Protein AF-A0A9X2EIC7-F1 (afdb_monomer)

Nearest PDB structures (foldseek):
  3ja6-assembly1_I  TM=5.803E-01  e=5.081E+00  Escherichia coli
  2b5u-assembly2_C  TM=5.048E-01  e=3.649E+00  Escherichia coli
  1qu7-assembly1_B  TM=3.462E-01  e=1.882E+00  Escherichia coli
  7a0g-assembly1_FFF  TM=5.283E-01  e=7.476E+00  Serratia marcescens

Mean predicted aligned error: 10.07 Å

Organism: NCBI:txid2926617

Radius of gyration: 18.61 Å; Cα contacts (8 Å, |Δi|>4): 67; chains: 1; bounding box: 40×22×60 Å

pLDDT: mean 70.32, std 10.11, range [42.47, 83.62]

Solvent-accessible surface area (backbone atoms only — not comparable to full-atom values): 6394 Å² total; per-residue (Å²): 143,77,73,68,77,72,64,52,57,65,55,56,49,49,52,48,52,53,44,51,52,53,46,53,53,22,51,49,38,37,51,51,19,53,51,43,66,74,41,44,86,79,74,43,101,47,71,71,58,46,53,50,50,26,50,48,33,37,50,49,20,52,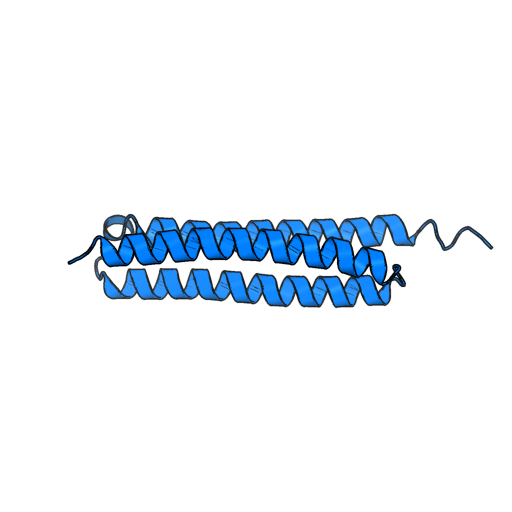51,49,48,53,53,41,51,53,51,44,52,54,55,44,61,72,68,69,58,58,67,66,58,55,47,52,55,50,48,53,50,52,51,56,47,51,53,53,49,51,56,47,52,52,52,51,53,50,52,56,70,73,53,132

Sequence (116 aa):
MDLVMMNDYPRALEITFDAVRNVGLAAALLGAAVIIIKAPTLAFNLTWLVYAEALLLAGLSVLLQLLNLVAWLWAMSRQGMGKLCLLLVGSLFVILLMHFYVAVVSNVIQGVSLFP

Secondary structure (DSSP, 8-state):
--SSTTTHHHHHHHHHHHHHHHHHHHHHHHHHHHHHHH-HHHH-S-HHHHHHHHHHHHHHHHHHHHHHHHHHHHHHHHTT--HHHHHHHHHHHHHHHHHHHHHHHHHHHHHHHT--

Foldseek 3Di:
DPPVVVPLVVVLVVLVVVLVVLLVVLLVLLVVLLVLLQCVVVPDPDSVVSNVSSVVSNVVSVVSNVVSLVSSLVSCVVSPPDPVVNCVVSVVSVVVVVVSVVVSVVSNVVSVVVPD

Structure (mmCIF, N/CA/C/O backbone):
data_AF-A0A9X2EIC7-F1
#
_entry.id   AF-A0A9X2EIC7-F1
#
loop_
_atom_site.group_PDB
_atom_site.id
_atom_site.type_symbol
_atom_site.label_atom_id
_atom_site.label_alt_id
_atom_site.label_comp_id
_atom_site.label_asym_id
_atom_site.label_entity_id
_atom_site.label_seq_id
_atom_site.pdbx_PDB_ins_code
_atom_site.Cartn_x
_atom_site.Cartn_y
_atom_site.Cartn_z
_atom_site.occupancy
_atom_site.B_iso_or_equiv
_atom_site.auth_seq_id
_atom_site.auth_comp_id
_atom_site.auth_asym_id
_atom_site.auth_atom_id
_atom_site.pdbx_PDB_model_num
ATOM 1 N N . MET A 1 1 ? 19.897 -3.414 -34.005 1.00 43.00 1 MET A N 1
ATOM 2 C CA . MET A 1 1 ? 20.312 -3.125 -32.616 1.00 43.00 1 MET A CA 1
ATOM 3 C C . MET A 1 1 ? 19.049 -3.189 -31.760 1.00 43.00 1 MET A C 1
ATOM 5 O O . MET A 1 1 ? 18.719 -2.230 -31.087 1.00 43.00 1 MET A O 1
ATOM 9 N N . ASP A 1 2 ? 18.326 -4.321 -31.830 1.00 42.47 2 ASP A N 1
ATOM 10 C CA . ASP A 1 2 ? 16.872 -4.387 -31.550 1.00 42.47 2 ASP A CA 1
ATOM 11 C C . ASP A 1 2 ? 16.448 -5.687 -30.839 1.00 42.47 2 ASP A C 1
ATOM 13 O O . ASP A 1 2 ? 15.293 -6.089 -30.876 1.00 42.47 2 ASP A O 1
ATOM 17 N N . LEU A 1 3 ? 17.393 -6.369 -30.189 1.00 45.19 3 LEU A N 1
ATOM 18 C CA . LEU A 1 3 ? 17.135 -7.582 -29.395 1.00 45.19 3 LEU A CA 1
ATOM 19 C C . LEU A 1 3 ? 17.227 -7.339 -27.881 1.00 45.19 3 LEU A C 1
ATOM 21 O O . LEU A 1 3 ? 16.865 -8.205 -27.095 1.00 45.19 3 LEU A O 1
ATOM 25 N N . VAL A 1 4 ? 17.681 -6.153 -27.465 1.00 48.59 4 VAL A N 1
ATOM 26 C CA . VAL A 1 4 ? 17.798 -5.783 -26.044 1.00 48.59 4 VAL A CA 1
ATOM 27 C C . VAL A 1 4 ? 16.462 -5.262 -25.500 1.00 48.59 4 VAL A C 1
ATOM 29 O O . VAL A 1 4 ? 16.096 -5.581 -24.378 1.00 48.59 4 VAL A O 1
ATOM 32 N N . MET A 1 5 ? 15.664 -4.569 -26.321 1.00 48.78 5 MET A N 1
ATOM 33 C CA . MET A 1 5 ? 14.398 -3.960 -25.882 1.00 48.78 5 MET A CA 1
ATOM 34 C C . MET A 1 5 ? 13.272 -4.979 -25.603 1.00 48.78 5 MET A C 1
ATOM 36 O O . MET A 1 5 ? 12.298 -4.656 -24.929 1.00 48.78 5 MET A O 1
ATOM 40 N N . MET A 1 6 ? 13.400 -6.218 -26.094 1.00 48.41 6 MET A N 1
ATOM 41 C CA . MET A 1 6 ? 12.378 -7.267 -25.960 1.00 48.41 6 MET A CA 1
ATOM 42 C C . MET A 1 6 ? 12.538 -8.110 -24.679 1.00 48.41 6 MET A C 1
ATOM 44 O O . MET A 1 6 ? 11.635 -8.866 -24.331 1.00 48.41 6 MET A O 1
ATOM 48 N N . ASN A 1 7 ? 13.660 -7.961 -23.962 1.00 54.62 7 ASN A N 1
ATOM 49 C CA . ASN A 1 7 ? 13.999 -8.776 -22.788 1.00 54.62 7 ASN A CA 1
ATOM 50 C C . ASN A 1 7 ? 13.663 -8.098 -21.442 1.00 54.62 7 ASN A C 1
ATOM 52 O O . ASN A 1 7 ? 13.538 -8.775 -20.425 1.00 54.62 7 ASN A O 1
ATOM 56 N N . ASP A 1 8 ? 13.462 -6.776 -21.430 1.00 58.16 8 ASP A N 1
ATOM 57 C CA . ASP A 1 8 ? 13.154 -6.024 -20.202 1.00 58.16 8 ASP A CA 1
ATOM 58 C C . ASP A 1 8 ? 11.648 -5.978 -19.889 1.00 58.16 8 ASP A C 1
ATOM 60 O O . ASP A 1 8 ? 11.244 -5.906 -18.729 1.00 58.16 8 ASP A O 1
ATOM 64 N N . TYR A 1 9 ? 10.796 -6.109 -20.911 1.00 62.25 9 TYR A N 1
ATOM 65 C CA . TYR A 1 9 ? 9.338 -6.121 -20.758 1.00 62.25 9 TYR A CA 1
ATOM 66 C C . TYR A 1 9 ? 8.800 -7.221 -19.818 1.00 62.25 9 TYR A C 1
ATOM 68 O O . TYR A 1 9 ? 8.034 -6.885 -18.910 1.00 62.25 9 TYR A O 1
ATOM 76 N N . PRO A 1 10 ? 9.187 -8.511 -19.949 1.00 72.00 10 PRO A N 1
ATOM 77 C CA . PRO A 1 10 ? 8.719 -9.548 -19.023 1.00 72.00 10 PRO A CA 1
ATOM 78 C C . PRO A 1 10 ? 9.162 -9.286 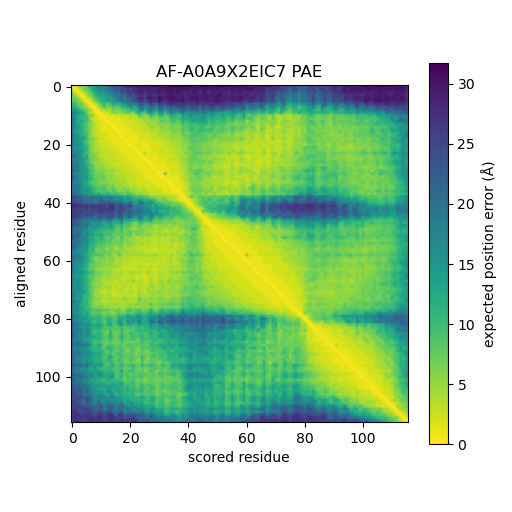-17.578 1.00 72.00 10 PRO A C 1
ATOM 80 O O . PRO A 1 10 ? 8.410 -9.553 -16.643 1.00 72.00 10 PRO A O 1
ATOM 83 N N . ARG A 1 11 ? 10.339 -8.683 -17.388 1.00 72.19 11 ARG A N 1
ATOM 84 C CA . ARG A 1 11 ? 10.898 -8.396 -16.066 1.00 72.19 11 ARG A CA 1
ATOM 85 C C . ARG A 1 11 ? 10.204 -7.216 -15.382 1.00 72.19 11 ARG A C 1
ATOM 87 O O . ARG A 1 11 ? 9.998 -7.249 -14.172 1.00 72.19 11 ARG A O 1
ATOM 94 N N . ALA A 1 12 ? 9.825 -6.179 -16.130 1.00 68.38 12 ALA A N 1
ATOM 95 C CA . ALA A 1 12 ? 9.000 -5.080 -15.622 1.00 68.38 12 ALA A CA 1
ATOM 96 C C . ALA A 1 12 ? 7.603 -5.573 -15.205 1.00 68.38 12 ALA A C 1
ATOM 98 O O . ALA A 1 12 ? 7.053 -5.141 -14.186 1.00 68.38 12 ALA A O 1
ATOM 99 N N . LEU A 1 13 ? 7.039 -6.507 -15.978 1.00 72.88 13 LEU A N 1
ATOM 100 C CA . LEU A 1 13 ? 5.753 -7.127 -15.678 1.00 72.88 13 LEU A CA 1
ATOM 101 C C . LEU A 1 13 ? 5.813 -7.912 -14.361 1.00 72.88 13 LEU A C 1
ATOM 103 O O . LEU A 1 13 ? 4.967 -7.707 -13.496 1.00 72.88 13 LEU A O 1
ATOM 107 N N . GLU A 1 14 ? 6.838 -8.747 -14.187 1.00 78.81 14 GLU A N 1
ATOM 108 C CA . GLU A 1 14 ? 7.068 -9.554 -12.981 1.00 78.81 14 GLU A CA 1
ATOM 109 C C . GLU A 1 14 ? 7.182 -8.679 -11.723 1.00 78.81 14 GLU A C 1
ATOM 111 O O . GLU A 1 14 ? 6.433 -8.869 -10.767 1.00 78.81 14 GLU A O 1
ATOM 116 N N . ILE A 1 15 ? 8.003 -7.624 -11.775 1.00 77.44 15 ILE A N 1
ATOM 117 C CA . ILE A 1 15 ? 8.152 -6.650 -10.677 1.00 77.44 15 ILE A CA 1
ATOM 118 C C . ILE A 1 15 ? 6.815 -5.984 -10.328 1.00 77.44 15 ILE A C 1
ATOM 120 O O . ILE A 1 15 ? 6.529 -5.710 -9.162 1.00 77.44 15 ILE A O 1
ATOM 124 N N . THR A 1 16 ? 5.987 -5.700 -11.334 1.00 76.12 16 THR A N 1
ATOM 125 C CA . THR A 1 16 ? 4.671 -5.089 -11.115 1.00 76.12 16 THR A CA 1
ATOM 126 C C . THR A 1 16 ? 3.692 -6.083 -10.500 1.00 76.12 16 THR A C 1
ATOM 128 O O . THR A 1 16 ? 2.966 -5.720 -9.577 1.00 76.12 16 THR A O 1
ATOM 131 N N . PHE A 1 17 ? 3.683 -7.337 -10.954 1.00 78.62 17 PHE A N 1
ATOM 132 C CA . PHE A 1 17 ? 2.850 -8.390 -10.374 1.00 78.62 17 PHE A CA 1
ATOM 133 C C . PHE A 1 17 ? 3.225 -8.686 -8.920 1.00 78.62 17 PHE A C 1
ATOM 135 O O . PHE A 1 17 ? 2.334 -8.790 -8.074 1.00 78.62 17 PHE A O 1
ATOM 142 N N . ASP A 1 18 ? 4.517 -8.733 -8.604 1.00 80.38 18 ASP A N 1
ATOM 143 C CA . ASP A 1 18 ? 4.997 -8.878 -7.229 1.00 80.38 18 ASP A CA 1
ATOM 144 C C . ASP A 1 18 ? 4.570 -7.693 -6.358 1.00 80.38 18 ASP A C 1
ATOM 146 O O . ASP A 1 18 ? 4.075 -7.878 -5.242 1.00 80.38 18 ASP A O 1
ATOM 150 N N . ALA A 1 19 ? 4.663 -6.471 -6.890 1.00 77.38 19 ALA A N 1
ATOM 151 C CA . ALA A 1 19 ? 4.187 -5.286 -6.189 1.00 77.38 19 ALA A CA 1
ATOM 152 C C . ALA A 1 19 ? 2.671 -5.340 -5.929 1.00 77.38 19 ALA A C 1
ATOM 154 O O . ALA A 1 19 ? 2.232 -5.019 -4.823 1.00 77.38 19 ALA A O 1
ATOM 155 N N . VAL A 1 20 ? 1.863 -5.792 -6.894 1.00 79.06 20 VAL A N 1
ATOM 156 C CA . VAL A 1 20 ? 0.409 -5.977 -6.725 1.00 79.06 20 VAL A CA 1
ATOM 157 C C . VAL A 1 20 ? 0.103 -7.058 -5.686 1.00 79.06 20 VAL A C 1
ATOM 159 O O . VAL A 1 20 ? -0.774 -6.869 -4.841 1.00 79.06 20 VAL A O 1
ATOM 162 N N . ARG A 1 21 ? 0.847 -8.167 -5.677 1.00 80.00 21 ARG A N 1
ATOM 163 C CA . ARG A 1 21 ? 0.690 -9.230 -4.675 1.00 80.00 21 ARG A CA 1
ATOM 164 C C . ARG A 1 21 ? 0.961 -8.716 -3.260 1.00 80.00 21 ARG A C 1
ATOM 166 O O . ARG A 1 21 ? 0.184 -9.000 -2.348 1.00 80.00 21 ARG A O 1
ATOM 173 N N . ASN A 1 22 ? 2.014 -7.923 -3.086 1.00 80.25 22 ASN A N 1
ATOM 174 C CA . ASN A 1 22 ? 2.348 -7.308 -1.802 1.00 80.25 22 ASN A CA 1
ATOM 175 C C . ASN A 1 22 ? 1.285 -6.296 -1.345 1.00 80.25 22 ASN A C 1
ATOM 177 O O . ASN A 1 22 ? 1.028 -6.181 -0.147 1.00 80.25 22 ASN A O 1
ATOM 181 N N . VAL A 1 23 ? 0.607 -5.612 -2.276 1.00 77.31 23 VAL A N 1
ATOM 182 C CA . VAL A 1 23 ? -0.566 -4.778 -1.946 1.00 77.31 23 VAL A CA 1
ATOM 183 C C . VAL A 1 23 ? -1.724 -5.623 -1.465 1.00 77.31 23 VAL A C 1
ATOM 185 O O . VAL A 1 23 ? -2.345 -5.263 -0.472 1.00 77.31 23 VAL A O 1
ATOM 188 N N . GLY A 1 24 ? -2.000 -6.746 -2.130 1.00 76.06 24 GLY A N 1
ATOM 189 C CA . GLY A 1 24 ? -3.026 -7.688 -1.690 1.00 76.06 24 GLY A CA 1
ATOM 190 C C . GLY A 1 24 ? -2.765 -8.194 -0.270 1.00 76.06 24 GLY A C 1
ATOM 191 O O . GLY A 1 24 ? -3.681 -8.228 0.548 1.00 76.06 24 GLY A O 1
ATOM 192 N N . LEU A 1 25 ? -1.506 -8.506 0.056 1.00 82.06 25 LEU A N 1
ATOM 193 C CA . LEU A 1 25 ? -1.104 -8.919 1.402 1.00 82.06 25 LEU A CA 1
ATOM 194 C C . LEU A 1 25 ? -1.287 -7.796 2.433 1.00 82.06 25 LEU A C 1
ATOM 196 O O . LEU A 1 25 ? -1.855 -8.028 3.499 1.00 82.06 25 LEU A O 1
ATOM 200 N N . ALA A 1 26 ? -0.869 -6.572 2.108 1.00 76.88 26 ALA A N 1
ATOM 201 C CA . ALA A 1 26 ? -1.097 -5.416 2.971 1.00 76.88 26 ALA A CA 1
ATOM 202 C C . ALA A 1 26 ? -2.601 -5.158 3.183 1.00 76.88 26 ALA A C 1
ATOM 204 O O . ALA A 1 26 ? -3.054 -5.012 4.313 1.00 76.88 26 ALA A O 1
ATOM 205 N N . ALA A 1 27 ? -3.406 -5.206 2.119 1.00 73.81 27 ALA A N 1
ATOM 206 C CA . ALA A 1 27 ? -4.856 -5.057 2.198 1.00 73.81 27 ALA A CA 1
ATOM 207 C C . ALA A 1 27 ? -5.515 -6.143 3.066 1.00 73.81 27 ALA A C 1
ATOM 209 O O . ALA A 1 27 ? -6.441 -5.839 3.816 1.00 73.81 27 ALA A O 1
ATOM 210 N N . ALA A 1 28 ? -5.022 -7.385 3.018 1.00 80.00 28 ALA A N 1
ATOM 211 C CA . ALA A 1 28 ? -5.499 -8.470 3.872 1.00 80.00 28 ALA A CA 1
ATOM 212 C C . ALA A 1 28 ? -5.190 -8.221 5.359 1.00 80.00 28 ALA A C 1
ATOM 214 O O . ALA A 1 28 ? -6.075 -8.395 6.197 1.00 80.00 28 ALA A O 1
ATOM 215 N N . LEU A 1 29 ? -3.978 -7.754 5.689 1.00 79.94 29 LEU A N 1
ATOM 216 C CA . LEU A 1 29 ? -3.611 -7.352 7.057 1.00 79.94 29 LEU A CA 1
ATOM 217 C C . LEU A 1 29 ? -4.499 -6.209 7.563 1.00 79.94 29 LEU A C 1
ATOM 219 O O . LEU A 1 29 ? -4.982 -6.238 8.695 1.00 79.94 29 LEU A O 1
ATOM 223 N N . LEU A 1 30 ? -4.763 -5.230 6.697 1.00 74.44 30 LEU A N 1
ATOM 224 C CA . LEU A 1 30 ? -5.633 -4.099 6.997 1.00 74.44 30 LEU A CA 1
ATOM 225 C C . LEU A 1 30 ? -7.093 -4.547 7.222 1.00 74.44 30 LEU A C 1
ATOM 227 O O . LEU A 1 30 ? -7.747 -4.095 8.158 1.00 74.44 30 LEU A O 1
ATOM 231 N N . GLY A 1 31 ? -7.600 -5.471 6.401 1.00 74.44 31 GLY A N 1
ATOM 232 C CA . GLY A 1 31 ? -8.929 -6.067 6.562 1.00 74.44 31 GLY A CA 1
ATOM 233 C C . GLY A 1 31 ? -9.064 -6.883 7.850 1.00 74.44 31 GLY A C 1
ATOM 234 O O . GLY A 1 31 ? -10.076 -6.769 8.542 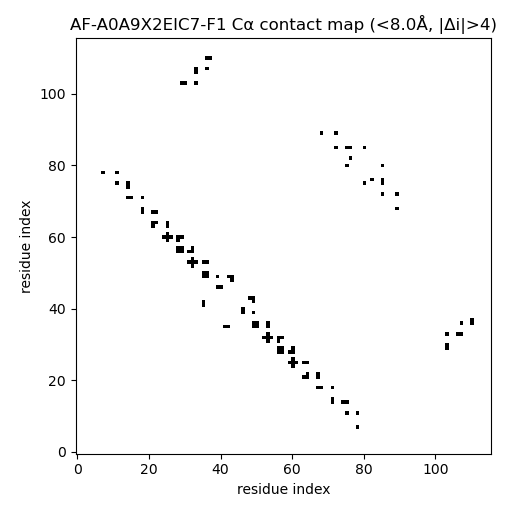1.00 74.44 31 GLY A O 1
ATOM 235 N N . ALA A 1 32 ? -8.029 -7.644 8.217 1.00 77.19 32 ALA A N 1
ATOM 236 C CA . ALA A 1 32 ? -7.982 -8.373 9.482 1.00 77.19 32 ALA A CA 1
ATOM 237 C C . ALA A 1 32 ? -8.075 -7.420 10.685 1.00 77.19 32 ALA A C 1
ATOM 239 O O . ALA A 1 32 ? -8.892 -7.647 11.576 1.00 77.19 32 ALA A O 1
ATOM 240 N N . ALA A 1 33 ? -7.335 -6.306 10.668 1.00 74.50 33 ALA A N 1
ATOM 241 C CA . ALA A 1 33 ? -7.409 -5.282 11.713 1.00 74.50 33 ALA A CA 1
ATOM 242 C C . ALA A 1 33 ? -8.833 -4.721 11.896 1.00 74.50 33 ALA A C 1
ATOM 244 O O . ALA A 1 33 ? -9.299 -4.551 13.022 1.00 74.50 33 ALA A O 1
ATOM 245 N N . VAL A 1 34 ? -9.562 -4.481 10.800 1.00 74.81 34 VAL A N 1
ATOM 246 C CA . VAL A 1 34 ? -10.952 -3.990 10.855 1.00 74.81 34 VAL A CA 1
ATOM 247 C C . VAL A 1 34 ? -11.898 -5.020 11.473 1.00 74.81 34 VAL A C 1
ATOM 249 O O . VAL A 1 34 ? -12.758 -4.652 12.274 1.00 74.81 34 VAL A O 1
ATOM 252 N N . ILE A 1 35 ? -11.759 -6.301 11.119 1.00 75.25 35 ILE A N 1
ATOM 253 C CA . ILE A 1 35 ? -12.587 -7.379 11.683 1.00 75.25 35 ILE A CA 1
ATOM 254 C C . ILE A 1 35 ? -12.351 -7.496 13.193 1.00 75.25 35 ILE A C 1
ATOM 256 O O . ILE A 1 35 ? -13.316 -7.577 13.951 1.00 75.25 35 ILE A O 1
ATOM 260 N N . ILE A 1 36 ? -11.089 -7.425 13.625 1.00 73.94 36 ILE A N 1
ATOM 261 C CA . ILE A 1 36 ? -10.690 -7.462 15.038 1.00 73.94 36 ILE A CA 1
ATOM 262 C C . ILE A 1 36 ? -11.351 -6.317 15.827 1.00 73.94 36 ILE A C 1
ATOM 264 O O . ILE A 1 36 ? -11.900 -6.549 16.902 1.00 73.94 36 ILE A O 1
ATOM 268 N N . ILE A 1 37 ? -11.386 -5.103 15.265 1.00 71.00 37 ILE A N 1
ATOM 269 C CA . ILE A 1 37 ? -12.042 -3.937 15.888 1.00 71.00 37 ILE A CA 1
ATOM 270 C C . ILE A 1 37 ? -13.563 -4.109 15.970 1.00 71.00 37 ILE A C 1
ATOM 272 O O . ILE A 1 37 ? -14.171 -3.717 16.964 1.00 71.00 37 ILE A O 1
ATOM 276 N N . LYS A 1 38 ? -14.198 -4.685 14.942 1.00 70.00 38 LYS A N 1
ATOM 277 C CA . LYS A 1 38 ? -15.659 -4.873 14.911 1.00 70.00 38 LYS A CA 1
ATOM 278 C C . LYS A 1 38 ? -16.147 -6.039 15.774 1.00 70.00 38 LYS A C 1
ATOM 280 O O . LYS A 1 38 ? -17.318 -6.050 16.144 1.00 70.00 38 LYS A O 1
ATOM 285 N N . ALA A 1 39 ? -15.288 -7.004 16.096 1.00 68.69 39 ALA A N 1
ATOM 286 C CA . ALA A 1 39 ? -15.641 -8.175 16.896 1.00 68.69 39 ALA A CA 1
ATOM 287 C C . ALA A 1 39 ? -14.619 -8.446 18.022 1.00 68.69 39 ALA A C 1
ATOM 289 O O . ALA A 1 39 ? -13.984 -9.504 18.046 1.00 68.69 39 ALA A O 1
ATOM 290 N N . PRO A 1 40 ? -14.472 -7.522 18.992 1.00 59.72 40 PRO A N 1
ATOM 291 C CA . PRO A 1 40 ? -13.433 -7.612 20.018 1.00 59.72 40 PRO A CA 1
ATOM 292 C C . PRO A 1 40 ? -13.609 -8.820 20.951 1.00 59.72 40 PRO A C 1
ATOM 294 O O . PRO A 1 40 ? -12.630 -9.350 21.470 1.00 59.72 40 PRO A O 1
ATOM 297 N N . THR A 1 41 ? -14.847 -9.298 21.118 1.00 61.47 41 THR A N 1
ATOM 298 C CA . THR A 1 41 ? -15.203 -10.449 21.963 1.00 61.47 41 THR A CA 1
ATOM 299 C C . THR A 1 41 ? -14.680 -11.791 21.445 1.00 61.47 41 THR A C 1
ATOM 301 O O . THR A 1 41 ? -14.598 -12.737 22.224 1.00 61.47 41 THR A O 1
ATOM 304 N N . LEU A 1 42 ? -14.320 -11.891 20.159 1.00 56.62 42 LEU A N 1
ATOM 305 C CA . LEU A 1 42 ? -13.750 -13.104 19.559 1.00 56.62 42 LEU A CA 1
ATOM 306 C C . LEU A 1 42 ? -12.223 -13.181 19.691 1.00 56.62 42 LEU A C 1
ATOM 308 O O . LEU A 1 42 ? -11.668 -14.270 19.575 1.00 56.62 42 LEU A O 1
ATOM 312 N N . ALA A 1 43 ? -11.551 -12.045 19.900 1.00 55.06 43 ALA A N 1
ATOM 313 C CA . ALA A 1 43 ? -10.098 -11.963 19.817 1.00 55.06 43 ALA A CA 1
ATOM 314 C C . ALA A 1 43 ? -9.422 -12.166 21.183 1.00 55.06 43 ALA A C 1
ATOM 316 O O . ALA A 1 43 ? -8.580 -13.049 21.311 1.00 55.06 43 ALA A O 1
ATOM 317 N N . PHE A 1 44 ? -9.792 -11.400 22.220 1.00 57.28 44 PHE A N 1
ATOM 318 C CA . PHE A 1 44 ? -9.131 -11.480 23.531 1.00 57.28 44 PHE A CA 1
ATOM 319 C C . PHE A 1 44 ? -10.044 -11.086 24.698 1.00 57.28 44 PHE A C 1
ATOM 321 O O . PHE A 1 44 ? -10.971 -10.297 24.560 1.00 57.28 44 PHE A O 1
ATOM 328 N N . ASN A 1 45 ? -9.704 -11.583 25.893 1.00 62.06 45 ASN A N 1
ATOM 329 C CA . ASN A 1 45 ? -10.384 -11.273 27.159 1.00 62.06 45 ASN A CA 1
ATOM 330 C C . ASN A 1 45 ? -10.131 -9.825 27.659 1.00 62.06 45 ASN A C 1
ATOM 332 O O . ASN A 1 45 ? -10.741 -9.381 28.625 1.00 62.06 45 ASN A O 1
ATOM 336 N N . LEU A 1 46 ? -9.211 -9.082 27.025 1.00 64.38 46 LEU A N 1
ATOM 337 C CA . LEU A 1 46 ? -8.836 -7.708 27.381 1.00 64.38 46 LEU A CA 1
ATOM 338 C C . LEU A 1 46 ? -8.979 -6.784 26.168 1.00 64.38 46 LEU A C 1
ATOM 340 O O . LEU A 1 46 ? -8.185 -6.840 25.231 1.00 64.38 46 LEU A O 1
ATOM 344 N N . THR A 1 47 ? -9.960 -5.886 26.220 1.00 68.19 47 THR A N 1
ATOM 345 C CA . THR A 1 47 ? -10.359 -5.003 25.113 1.00 68.19 47 THR A CA 1
ATOM 346 C C . THR A 1 47 ? -9.233 -4.089 24.625 1.00 68.19 47 THR A C 1
ATOM 348 O O . THR A 1 47 ? -9.110 -3.858 23.430 1.00 68.19 47 THR A O 1
ATOM 351 N N . TRP A 1 48 ? -8.368 -3.596 25.518 1.00 69.56 48 TRP A N 1
ATOM 352 C CA . TRP A 1 48 ? -7.257 -2.708 25.145 1.00 69.56 48 TRP A CA 1
ATOM 353 C C . TRP A 1 48 ? -6.172 -3.414 24.313 1.00 69.56 48 TRP A C 1
ATOM 355 O O . TRP A 1 48 ? -5.549 -2.783 23.459 1.00 69.56 48 TRP A O 1
ATOM 365 N N . LEU A 1 49 ? -5.973 -4.721 24.523 1.00 74.19 49 LEU A N 1
ATOM 366 C CA . LEU A 1 49 ? -4.985 -5.520 23.795 1.00 74.19 49 LEU A CA 1
ATOM 367 C C . LEU A 1 49 ? -5.417 -5.735 22.336 1.00 74.19 49 LEU A C 1
ATOM 369 O O . LEU A 1 49 ? -4.601 -5.617 21.427 1.00 74.19 49 LEU A O 1
ATOM 373 N N . VAL A 1 50 ? -6.719 -5.952 22.120 1.00 71.75 50 VAL A N 1
ATOM 374 C CA . VAL A 1 50 ? -7.350 -6.085 20.795 1.00 71.75 50 VAL A CA 1
ATOM 375 C C . VAL A 1 50 ? -7.106 -4.839 19.939 1.00 71.75 50 VAL A C 1
ATOM 377 O O . VAL A 1 50 ? -6.718 -4.934 18.775 1.00 71.75 50 VAL A O 1
ATOM 380 N N . TYR A 1 51 ? -7.286 -3.651 20.523 1.00 71.12 51 TYR A N 1
ATOM 381 C CA . TYR A 1 51 ? -7.039 -2.392 19.821 1.00 71.12 51 TYR A CA 1
ATOM 382 C C . TYR A 1 51 ? -5.557 -2.177 19.509 1.00 71.12 51 TYR A C 1
ATOM 384 O O . TYR A 1 51 ? -5.233 -1.689 18.427 1.00 71.12 51 TYR A O 1
ATOM 392 N N . ALA A 1 52 ? -4.658 -2.564 20.418 1.00 76.12 52 ALA A N 1
ATOM 393 C CA . ALA A 1 52 ? -3.220 -2.488 20.178 1.00 76.12 52 ALA A CA 1
ATOM 394 C C . ALA A 1 52 ? -2.788 -3.404 19.020 1.00 76.12 52 ALA A C 1
ATOM 396 O O . ALA A 1 52 ? -2.023 -2.977 18.157 1.00 76.12 52 ALA A O 1
ATOM 397 N N . GLU A 1 53 ? -3.312 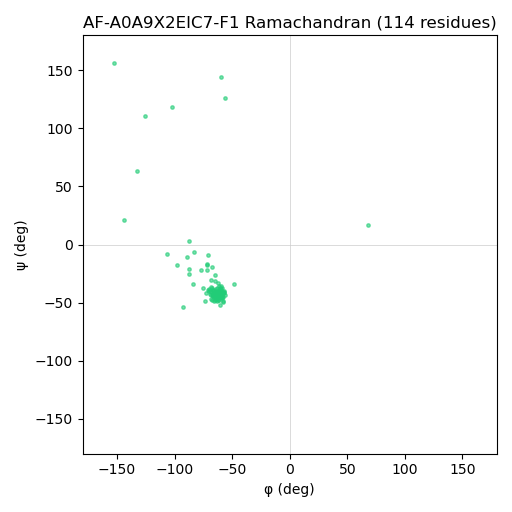-4.628 18.948 1.00 76.75 53 GLU A N 1
ATOM 398 C CA . GLU A 1 53 ? -3.023 -5.559 17.853 1.00 76.75 53 GLU A CA 1
ATOM 399 C C . GLU A 1 53 ? -3.582 -5.068 16.514 1.00 76.75 53 GLU A C 1
ATOM 401 O O . GLU A 1 53 ? -2.866 -5.060 15.511 1.00 76.75 53 GLU A O 1
ATOM 406 N N . ALA A 1 54 ? -4.824 -4.580 16.491 1.00 75.12 54 ALA A N 1
ATOM 407 C CA . ALA A 1 54 ? -5.404 -4.006 15.282 1.00 75.12 54 ALA A CA 1
ATOM 408 C C . ALA A 1 54 ? -4.608 -2.783 14.792 1.00 75.12 54 ALA A C 1
ATOM 410 O O . ALA A 1 54 ? -4.367 -2.642 13.591 1.00 75.12 54 ALA A O 1
ATOM 411 N N . LEU A 1 55 ? -4.140 -1.931 15.710 1.00 76.25 55 LEU A N 1
ATOM 412 C CA . LEU A 1 55 ? -3.277 -0.796 15.386 1.00 76.25 55 LEU A CA 1
ATOM 413 C C . LEU A 1 55 ? -1.922 -1.257 14.823 1.00 76.25 55 LEU A C 1
ATOM 415 O O . LEU A 1 55 ? -1.442 -0.683 13.846 1.00 76.25 55 LEU A O 1
ATOM 419 N N . LEU A 1 56 ? -1.322 -2.304 15.399 1.00 82.50 56 LEU A N 1
ATOM 420 C CA . LEU A 1 56 ? -0.066 -2.888 14.921 1.00 82.50 56 LEU A CA 1
ATOM 421 C C . LEU A 1 56 ? -0.216 -3.497 13.523 1.00 82.50 56 LEU A C 1
ATOM 423 O O . LEU A 1 56 ? 0.631 -3.249 12.667 1.00 82.50 56 LEU A O 1
ATOM 427 N N . LEU A 1 57 ? -1.295 -4.237 13.259 1.00 81.69 57 LEU A N 1
ATOM 428 C CA . LEU A 1 57 ? -1.590 -4.810 11.942 1.00 81.69 57 LEU A CA 1
ATOM 429 C C . LEU A 1 57 ? -1.843 -3.721 10.894 1.00 81.69 57 LEU A C 1
ATOM 431 O O . LEU A 1 57 ? -1.331 -3.805 9.774 1.00 81.69 57 LEU A O 1
ATOM 435 N N . ALA A 1 58 ? -2.572 -2.668 11.269 1.00 73.94 58 ALA A N 1
ATOM 436 C CA . ALA A 1 58 ? -2.787 -1.516 10.405 1.00 73.94 58 ALA A CA 1
ATOM 437 C C . ALA A 1 58 ? -1.469 -0.787 10.097 1.00 73.94 58 ALA A C 1
ATOM 439 O O . ALA A 1 58 ? -1.168 -0.515 8.933 1.00 73.94 58 ALA A O 1
ATOM 440 N N . GLY A 1 59 ? -0.643 -0.538 11.116 1.00 75.25 59 GLY A N 1
ATOM 441 C CA . GLY A 1 59 ? 0.677 0.073 10.962 1.00 75.25 59 GLY A CA 1
ATOM 442 C C . GLY A 1 59 ? 1.621 -0.771 10.103 1.00 75.25 59 GLY A C 1
ATOM 443 O O . GLY A 1 59 ? 2.286 -0.241 9.212 1.00 75.25 59 GLY A O 1
ATOM 444 N N . LEU A 1 60 ? 1.630 -2.091 10.302 1.00 83.12 60 LEU A N 1
ATOM 445 C CA . LEU A 1 60 ? 2.423 -3.029 9.509 1.00 83.12 60 LEU A CA 1
ATOM 446 C C . LEU A 1 60 ? 1.991 -3.029 8.039 1.00 83.12 60 LEU A C 1
ATOM 448 O O . LEU A 1 60 ? 2.845 -3.024 7.155 1.00 83.12 60 LEU A O 1
ATOM 452 N N . SER A 1 61 ? 0.685 -2.975 7.767 1.00 81.38 61 SER A N 1
ATOM 453 C CA . SER A 1 61 ? 0.159 -2.841 6.406 1.00 81.38 61 SER A CA 1
ATOM 454 C C . SER A 1 61 ? 0.664 -1.567 5.723 1.00 81.38 61 SER A C 1
ATOM 456 O O . SER A 1 61 ? 1.110 -1.622 4.577 1.00 81.38 61 SER A O 1
ATOM 458 N N . VAL A 1 62 ? 0.632 -0.419 6.409 1.00 77.00 62 VAL A N 1
ATOM 459 C CA . VAL A 1 62 ? 1.146 0.851 5.860 1.00 77.00 62 VAL A CA 1
ATOM 460 C C . VAL A 1 62 ? 2.637 0.761 5.577 1.00 77.00 62 VAL A C 1
ATOM 462 O O . VAL A 1 62 ? 3.093 1.154 4.504 1.00 77.00 62 VAL A O 1
ATOM 465 N N . LEU A 1 63 ? 3.400 0.218 6.525 1.00 81.38 63 LEU A N 1
ATOM 466 C CA . LEU A 1 63 ? 4.841 0.068 6.381 1.00 81.38 63 LEU A CA 1
ATOM 467 C C . LEU A 1 63 ? 5.185 -0.824 5.182 1.00 81.38 63 LEU A C 1
ATOM 469 O O . LEU A 1 63 ? 6.019 -0.448 4.360 1.00 81.38 63 LEU A O 1
ATOM 473 N N . LEU A 1 64 ? 4.502 -1.963 5.038 1.00 81.81 64 LEU A N 1
ATOM 474 C CA . LEU A 1 64 ? 4.648 -2.860 3.891 1.00 81.81 64 LEU A CA 1
ATOM 475 C C . LEU A 1 64 ? 4.339 -2.152 2.572 1.00 81.81 64 LEU A C 1
ATOM 477 O O . LEU A 1 64 ? 5.073 -2.336 1.606 1.00 81.81 64 LEU A O 1
ATOM 481 N N . GLN A 1 65 ? 3.306 -1.311 2.520 1.00 78.81 65 GLN A N 1
ATOM 482 C CA . GLN A 1 65 ? 2.967 -0.560 1.309 1.00 78.81 65 GLN A CA 1
ATOM 483 C C . GLN A 1 65 ? 4.026 0.478 0.941 1.00 78.81 65 GLN A C 1
ATOM 485 O O . GLN A 1 65 ? 4.389 0.577 -0.232 1.00 78.81 65 GLN A O 1
ATOM 490 N N . LEU A 1 66 ? 4.548 1.221 1.919 1.00 80.62 66 LEU A N 1
ATOM 491 C CA . LEU A 1 66 ? 5.624 2.186 1.687 1.00 80.62 66 LEU A CA 1
ATOM 492 C C . LEU A 1 66 ? 6.884 1.488 1.174 1.00 80.62 66 LEU A C 1
ATOM 494 O O . LEU A 1 66 ? 7.451 1.902 0.163 1.00 80.62 66 LEU A O 1
ATOM 498 N N . LEU A 1 67 ? 7.285 0.396 1.826 1.00 83.44 67 LEU A N 1
ATOM 499 C CA . LEU A 1 67 ? 8.435 -0.402 1.406 1.00 83.44 67 LEU A CA 1
ATOM 500 C C . LEU A 1 67 ? 8.230 -0.993 0.008 1.00 83.44 67 LEU A C 1
ATOM 502 O O . LEU A 1 67 ? 9.145 -0.954 -0.810 1.00 83.44 67 LEU A O 1
ATOM 506 N N . ASN A 1 68 ? 7.026 -1.480 -0.294 1.00 83.50 68 ASN A N 1
ATOM 507 C CA . ASN A 1 68 ? 6.685 -2.043 -1.595 1.00 83.50 68 ASN A CA 1
ATOM 508 C C . ASN A 1 68 ? 6.698 -0.987 -2.712 1.00 83.50 68 ASN A C 1
ATOM 510 O O . ASN A 1 68 ? 7.219 -1.247 -3.794 1.00 83.50 68 ASN A O 1
ATOM 514 N N . LEU A 1 69 ? 6.199 0.225 -2.447 1.00 80.19 69 LEU A N 1
ATOM 515 C CA . LEU A 1 69 ? 6.255 1.337 -3.398 1.00 80.19 69 LEU A CA 1
ATOM 516 C C . LEU A 1 69 ? 7.701 1.763 -3.673 1.00 80.19 69 LEU A C 1
ATOM 518 O O . LEU A 1 69 ? 8.079 1.943 -4.829 1.00 80.19 69 LEU A O 1
ATOM 522 N N . VAL A 1 70 ? 8.521 1.893 -2.627 1.00 83.62 70 VAL A N 1
ATOM 523 C CA . VAL A 1 70 ? 9.945 2.235 -2.768 1.00 83.62 70 VAL A CA 1
ATOM 524 C C . VAL A 1 70 ? 10.689 1.144 -3.538 1.00 83.62 70 VAL A C 1
ATOM 526 O O . VAL A 1 70 ? 11.454 1.461 -4.450 1.00 83.62 70 VAL A O 1
ATOM 529 N N . ALA A 1 71 ? 10.437 -0.130 -3.225 1.00 82.69 71 ALA A N 1
ATOM 530 C CA . ALA A 1 71 ? 11.030 -1.263 -3.927 1.00 82.69 71 ALA A CA 1
ATOM 531 C C . ALA A 1 71 ? 10.644 -1.276 -5.413 1.00 82.69 71 ALA A C 1
ATOM 533 O O . ALA A 1 71 ? 11.515 -1.438 -6.270 1.00 82.69 71 ALA A O 1
ATOM 534 N N . TRP A 1 72 ? 9.370 -1.031 -5.728 1.00 83.38 72 TRP A N 1
ATOM 535 C CA . TRP A 1 72 ? 8.881 -0.955 -7.103 1.00 83.38 72 TRP A CA 1
ATOM 536 C C . TRP A 1 72 ? 9.494 0.226 -7.869 1.00 83.38 72 TRP A C 1
ATOM 538 O O . TRP A 1 72 ? 10.026 0.031 -8.962 1.00 83.38 72 TRP A O 1
ATOM 548 N N . LEU A 1 73 ? 9.514 1.431 -7.283 1.00 80.06 73 LEU A N 1
ATOM 549 C CA . LEU A 1 73 ? 10.136 2.618 -7.886 1.00 80.06 73 LEU A CA 1
ATOM 550 C C . LEU A 1 73 ? 11.625 2.393 -8.169 1.00 80.06 73 LEU A C 1
ATOM 552 O O . LEU A 1 73 ? 12.111 2.7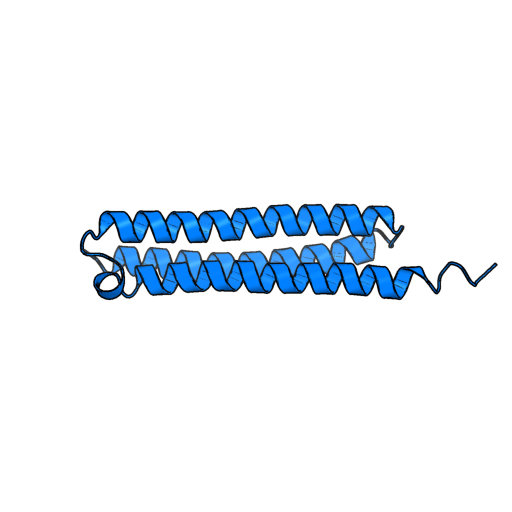16 -9.253 1.00 80.06 73 LEU A O 1
ATOM 556 N N . TRP A 1 74 ? 12.347 1.812 -7.211 1.00 82.81 74 TRP A N 1
ATOM 557 C CA . TRP A 1 74 ? 13.765 1.500 -7.357 1.00 82.81 74 TRP A CA 1
ATOM 558 C C . TRP A 1 74 ? 14.013 0.478 -8.472 1.00 82.81 74 TRP A C 1
ATOM 560 O O . TRP A 1 74 ? 14.897 0.668 -9.313 1.00 82.81 74 TRP A O 1
ATOM 570 N N . ALA A 1 75 ? 13.226 -0.599 -8.499 1.00 78.38 75 ALA A N 1
ATOM 571 C CA . ALA A 1 75 ? 13.357 -1.670 -9.477 1.00 78.38 75 ALA A CA 1
ATOM 572 C C . ALA A 1 75 ? 13.015 -1.193 -10.900 1.00 78.38 75 ALA A C 1
ATOM 574 O O . ALA A 1 75 ? 13.765 -1.472 -11.836 1.00 78.38 75 ALA A O 1
ATOM 575 N N . MET A 1 76 ? 11.961 -0.390 -11.052 1.00 74.88 76 MET A N 1
ATOM 576 C CA . MET A 1 76 ? 11.559 0.195 -12.333 1.00 74.88 76 MET A CA 1
ATOM 577 C C . MET A 1 76 ? 12.527 1.274 -12.830 1.00 74.88 76 MET A C 1
ATOM 579 O O . MET A 1 76 ? 12.831 1.328 -14.022 1.00 74.88 76 MET A O 1
ATOM 583 N N . SER A 1 77 ? 13.072 2.100 -11.929 1.00 76.38 77 SER A N 1
ATOM 584 C CA . SER A 1 77 ? 14.097 3.098 -12.267 1.00 76.38 77 SER A CA 1
ATOM 585 C C . SER A 1 77 ? 15.366 2.439 -12.816 1.00 76.38 77 SER A C 1
ATOM 587 O O . SER A 1 77 ? 16.000 2.972 -13.725 1.00 76.38 77 SER A O 1
ATOM 589 N N . ARG A 1 78 ? 15.736 1.260 -12.298 1.00 78.44 78 ARG A N 1
ATOM 590 C CA . ARG A 1 78 ? 16.884 0.484 -12.793 1.00 78.44 78 ARG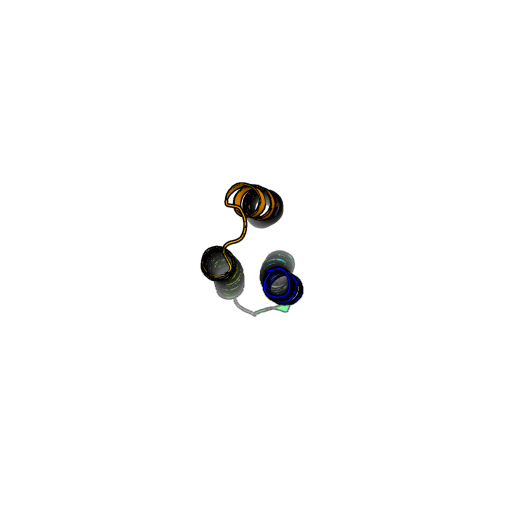 A CA 1
ATOM 591 C C . ARG A 1 78 ? 16.658 -0.171 -14.158 1.00 78.44 78 ARG A C 1
ATOM 593 O O . ARG A 1 78 ? 17.644 -0.457 -14.826 1.00 78.44 78 ARG A O 1
ATOM 600 N N . GLN A 1 79 ? 15.413 -0.385 -14.580 1.00 72.19 79 GLN A N 1
ATOM 601 C CA . GLN A 1 79 ? 15.096 -0.967 -15.891 1.00 72.19 79 GLN A CA 1
ATOM 602 C C . GLN A 1 79 ? 14.994 0.059 -17.028 1.00 72.19 79 GLN A C 1
ATOM 604 O O . GLN A 1 79 ? 14.667 -0.301 -18.152 1.00 72.19 79 GLN A O 1
ATOM 609 N N . GLY A 1 80 ? 15.256 1.344 -16.768 1.00 66.50 80 GLY A N 1
ATOM 610 C CA . GLY A 1 80 ? 15.234 2.362 -17.822 1.00 66.50 80 GLY A CA 1
ATOM 611 C C . GLY A 1 80 ? 13.841 2.638 -18.399 1.00 66.50 80 GLY A C 1
ATOM 612 O O . GLY A 1 80 ? 13.735 3.246 -19.464 1.00 66.50 80 GLY A O 1
ATOM 613 N N . MET A 1 81 ? 12.767 2.227 -17.709 1.00 65.00 81 MET A N 1
ATOM 614 C CA . MET A 1 81 ? 11.404 2.563 -18.118 1.00 65.00 81 MET A CA 1
ATOM 615 C C . MET A 1 81 ? 11.205 4.082 -18.158 1.00 65.00 81 MET A C 1
ATOM 617 O O . MET A 1 81 ? 11.720 4.833 -17.325 1.00 65.00 81 MET A O 1
ATOM 621 N N . GLY A 1 82 ? 10.412 4.543 -19.129 1.00 69.44 82 GLY A N 1
ATOM 622 C CA . GLY A 1 82 ? 10.089 5.957 -19.279 1.00 69.44 82 GLY A CA 1
ATOM 623 C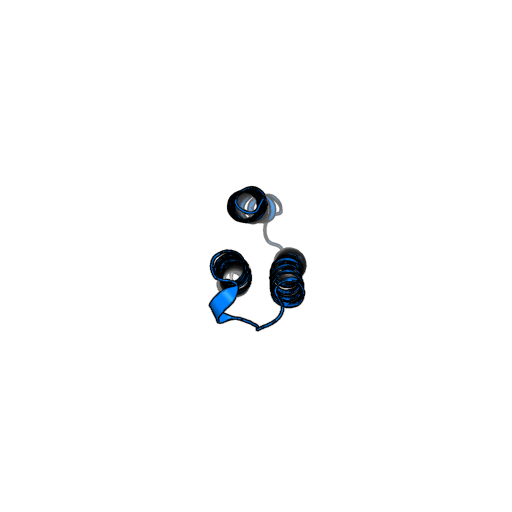 C . GLY A 1 82 ? 9.475 6.524 -17.999 1.00 69.44 82 GLY A C 1
ATOM 624 O O . GLY A 1 82 ? 8.466 6.013 -17.509 1.00 69.44 82 GLY A O 1
ATOM 625 N N . LYS A 1 83 ? 10.061 7.617 -17.489 1.00 68.00 83 LYS A N 1
ATOM 626 C CA . LYS A 1 83 ? 9.656 8.289 -16.239 1.00 68.00 83 LYS A CA 1
ATOM 627 C C . LYS A 1 83 ? 8.148 8.536 -16.152 1.00 68.00 83 LYS A C 1
ATOM 629 O O . LYS A 1 83 ? 7.587 8.437 -15.074 1.00 68.00 83 LYS A O 1
ATOM 634 N N . LEU A 1 84 ? 7.501 8.808 -17.287 1.00 68.25 84 LEU A N 1
ATOM 635 C CA . LEU A 1 84 ? 6.068 9.087 -17.407 1.00 68.25 84 LEU A CA 1
ATOM 636 C C . LEU A 1 84 ? 5.179 7.861 -17.119 1.00 68.25 84 LEU A C 1
ATOM 638 O O . LEU A 1 84 ? 4.176 7.991 -16.426 1.00 68.25 84 LEU A O 1
ATOM 642 N N . CYS A 1 85 ? 5.564 6.667 -17.585 1.00 67.50 85 CYS A N 1
ATOM 643 C CA . CYS A 1 85 ? 4.835 5.418 -17.312 1.00 67.50 85 CYS A CA 1
ATOM 644 C C . CYS A 1 85 ? 4.970 5.015 -15.836 1.00 67.50 85 CYS A C 1
ATOM 646 O O . CYS A 1 85 ? 3.991 4.685 -15.171 1.00 67.50 85 CYS A O 1
ATOM 648 N N . LEU A 1 86 ? 6.188 5.158 -15.310 1.00 68.44 86 LEU A N 1
ATOM 649 C CA . LEU A 1 86 ? 6.525 4.983 -13.899 1.00 68.44 86 LEU A CA 1
ATOM 650 C C . LEU A 1 86 ? 5.674 5.892 -12.996 1.00 68.44 86 LEU A C 1
ATOM 652 O O . LEU A 1 86 ? 5.142 5.451 -11.980 1.00 68.44 86 LEU A O 1
ATOM 656 N N . LEU A 1 87 ? 5.498 7.150 -13.411 1.00 70.00 87 LEU A N 1
ATOM 657 C CA . LEU A 1 87 ? 4.680 8.131 -12.706 1.00 70.00 87 LEU A CA 1
ATOM 658 C C . LEU A 1 87 ? 3.193 7.775 -12.776 1.00 70.00 87 LEU A C 1
ATOM 660 O O . LEU A 1 87 ? 2.540 7.762 -11.744 1.00 70.00 87 LEU A O 1
ATOM 664 N N . LEU A 1 88 ? 2.661 7.420 -13.949 1.00 75.12 88 LEU A N 1
ATOM 665 C CA . LEU A 1 88 ? 1.240 7.083 -14.106 1.00 75.12 88 LEU A CA 1
ATOM 666 C C . LEU A 1 88 ? 0.841 5.834 -13.312 1.00 75.12 88 LEU A C 1
ATOM 668 O O . LEU A 1 88 ? -0.152 5.867 -12.584 1.00 75.12 88 LEU A O 1
ATOM 672 N N . VAL A 1 89 ? 1.623 4.754 -13.405 1.00 72.38 89 VAL A N 1
ATOM 673 C CA . VAL A 1 89 ? 1.354 3.511 -12.664 1.00 72.38 89 VAL A CA 1
ATOM 674 C C . VAL A 1 89 ? 1.556 3.728 -11.165 1.00 72.38 89 VAL A C 1
ATOM 676 O O . VAL A 1 89 ? 0.697 3.337 -10.376 1.00 72.38 89 VAL A O 1
ATOM 679 N N . GLY A 1 90 ? 2.623 4.428 -10.766 1.00 70.00 90 GLY A N 1
ATOM 680 C CA . GLY A 1 90 ? 2.871 4.774 -9.366 1.00 70.00 90 GLY A CA 1
ATOM 681 C C . GLY A 1 90 ? 1.778 5.668 -8.770 1.00 70.00 90 GLY A C 1
ATOM 682 O O . GLY A 1 90 ? 1.317 5.424 -7.659 1.00 70.00 90 GLY A O 1
ATOM 683 N N . SER A 1 91 ? 1.299 6.671 -9.509 1.00 72.19 91 SER A N 1
ATOM 684 C CA . SER A 1 91 ? 0.211 7.550 -9.068 1.00 72.19 91 SER A CA 1
ATOM 685 C C . SER A 1 91 ? -1.118 6.813 -8.953 1.00 72.19 91 SER A C 1
ATOM 687 O O . SER A 1 91 ? -1.808 6.983 -7.952 1.00 72.19 91 SER A O 1
ATOM 689 N N . LEU A 1 92 ? -1.467 5.964 -9.925 1.00 74.38 92 LEU A N 1
ATOM 690 C CA . LEU A 1 92 ? -2.672 5.134 -9.847 1.00 74.38 92 LEU A CA 1
ATOM 691 C C . LEU A 1 92 ? -2.638 4.232 -8.607 1.00 74.38 92 LEU A C 1
ATOM 693 O O . LEU A 1 92 ? -3.634 4.106 -7.894 1.00 74.38 92 LEU A O 1
ATOM 697 N N . PHE A 1 93 ? -1.470 3.663 -8.319 1.00 70.38 93 PHE A N 1
ATOM 698 C CA . PHE A 1 93 ? -1.238 2.839 -7.144 1.00 70.38 93 PHE A CA 1
ATOM 699 C C . PHE A 1 93 ? -1.465 3.618 -5.846 1.00 70.38 93 PHE A C 1
ATOM 701 O O . PHE A 1 93 ? -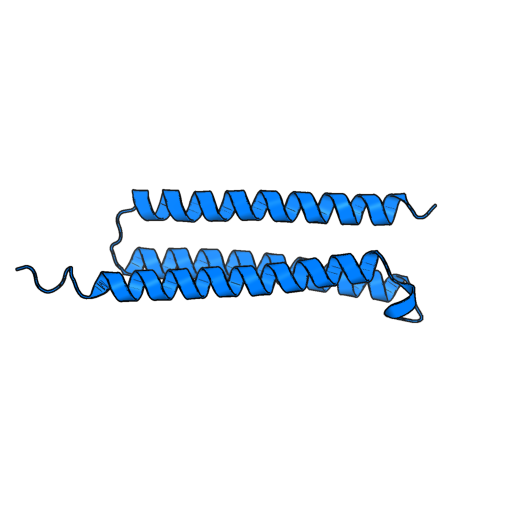2.212 3.163 -4.985 1.00 70.38 93 PHE A O 1
ATOM 708 N N . VAL A 1 94 ? -0.897 4.823 -5.732 1.00 70.75 94 VAL A N 1
ATOM 709 C CA . VAL A 1 94 ? -1.078 5.715 -4.574 1.00 70.75 94 VAL A CA 1
ATOM 710 C C . VAL A 1 94 ? -2.539 6.150 -4.405 1.00 70.75 94 VAL A C 1
ATOM 712 O O . VAL A 1 94 ? -3.017 6.235 -3.276 1.00 70.75 94 VAL A O 1
ATOM 715 N N . ILE A 1 95 ? -3.274 6.392 -5.496 1.00 76.25 95 ILE A N 1
ATOM 716 C CA . ILE A 1 95 ? -4.697 6.772 -5.445 1.00 76.25 95 ILE A CA 1
ATOM 717 C C . ILE A 1 95 ? -5.552 5.626 -4.900 1.00 76.25 95 ILE A C 1
ATOM 719 O O . ILE A 1 95 ? -6.347 5.837 -3.982 1.00 76.25 95 ILE A O 1
ATOM 723 N N . LEU A 1 96 ? -5.374 4.412 -5.429 1.00 70.38 96 LEU A N 1
ATOM 724 C CA . LEU A 1 96 ? -6.071 3.223 -4.930 1.00 70.38 96 LEU A CA 1
ATOM 725 C C . LEU A 1 96 ? -5.731 2.967 -3.455 1.00 70.38 96 LEU A C 1
ATOM 727 O O . LEU A 1 96 ? -6.617 2.639 -2.667 1.00 70.38 96 LEU A O 1
ATOM 731 N N . LEU A 1 97 ? -4.474 3.205 -3.068 1.00 68.88 97 LEU A N 1
ATOM 732 C CA . LEU A 1 97 ? -3.999 3.114 -1.689 1.00 68.88 97 LEU A CA 1
ATOM 733 C C . LEU A 1 97 ? -4.725 4.082 -0.757 1.00 68.88 97 LEU A C 1
ATOM 735 O O . LEU A 1 97 ? -5.250 3.680 0.279 1.00 68.88 97 LEU A O 1
ATOM 739 N N . MET A 1 98 ? -4.765 5.360 -1.137 1.00 73.12 98 MET A N 1
ATOM 740 C CA . MET A 1 98 ? -5.414 6.412 -0.361 1.00 73.12 98 MET A CA 1
ATOM 741 C C . MET A 1 98 ? -6.899 6.127 -0.194 1.00 73.12 98 MET A C 1
ATOM 743 O O . MET A 1 98 ? -7.431 6.279 0.902 1.00 73.12 98 MET A O 1
ATOM 747 N N . HIS A 1 99 ? -7.558 5.645 -1.248 1.00 74.62 99 HIS A N 1
ATOM 748 C CA . HIS A 1 99 ? -8.958 5.253 -1.171 1.00 74.62 99 HIS A CA 1
ATOM 749 C C . HIS A 1 99 ? -9.178 4.127 -0.150 1.00 74.62 99 HIS A C 1
ATOM 751 O O . HIS A 1 99 ? -10.072 4.210 0.694 1.00 74.62 99 HIS A O 1
ATOM 757 N N . PHE A 1 100 ? -8.318 3.107 -0.172 1.00 67.12 100 PHE A N 1
ATOM 758 C CA . PHE A 1 100 ? -8.394 1.980 0.754 1.00 67.12 100 PHE A CA 1
ATOM 759 C C . PHE A 1 100 ? -8.104 2.398 2.205 1.00 67.12 100 PHE A C 1
ATOM 761 O O . PHE A 1 100 ? -8.787 1.965 3.133 1.00 67.12 100 PHE A O 1
ATOM 768 N N . TYR A 1 101 ? -7.139 3.298 2.404 1.00 68.88 101 TYR A N 1
ATOM 769 C CA . TYR A 1 101 ? -6.784 3.821 3.720 1.00 68.88 101 TYR A CA 1
ATOM 770 C C . TYR A 1 101 ? -7.906 4.666 4.327 1.00 68.88 101 TYR A C 1
ATOM 772 O O . TYR A 1 101 ? -8.274 4.472 5.485 1.00 68.88 101 TYR A O 1
ATOM 780 N N . VAL A 1 102 ? -8.513 5.549 3.529 1.00 72.25 102 VAL A N 1
ATOM 781 C CA . VAL A 1 102 ? -9.672 6.352 3.943 1.00 72.25 102 VAL A CA 1
ATOM 782 C C . VAL A 1 102 ? -10.850 5.453 4.320 1.00 72.25 102 VAL A C 1
ATOM 784 O O . VAL A 1 102 ? -11.482 5.684 5.351 1.00 72.25 102 VAL A O 1
ATOM 787 N N . ALA A 1 103 ? -11.116 4.396 3.547 1.00 68.12 103 ALA A N 1
ATOM 788 C CA . ALA A 1 103 ? -12.192 3.454 3.847 1.00 68.12 103 ALA A CA 1
ATOM 789 C C . ALA A 1 103 ? -11.979 2.738 5.193 1.00 68.12 103 ALA A C 1
ATOM 791 O O . ALA A 1 103 ? -12.924 2.5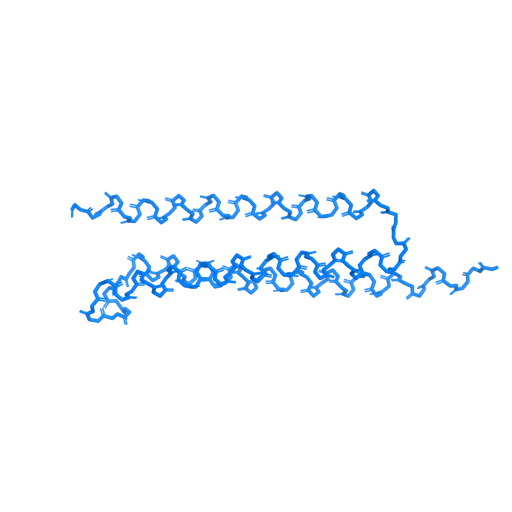74 5.968 1.00 68.12 103 ALA A O 1
ATOM 792 N N . VAL A 1 104 ? -10.742 2.346 5.510 1.00 63.56 104 VAL A N 1
ATOM 793 C CA . VAL A 1 104 ? -10.422 1.695 6.786 1.00 63.56 104 VAL A CA 1
ATOM 794 C C . VAL A 1 104 ? -10.446 2.673 7.949 1.00 63.56 104 VAL A C 1
ATOM 796 O O . VAL A 1 104 ? -11.116 2.389 8.935 1.00 63.56 104 VAL A O 1
ATOM 799 N N . VAL A 1 105 ? -9.798 3.833 7.841 1.00 66.25 105 VAL A N 1
ATOM 800 C CA . VAL A 1 105 ? -9.820 4.852 8.903 1.00 66.25 105 VAL A CA 1
ATOM 801 C C . VAL A 1 105 ? -11.256 5.269 9.217 1.00 66.25 105 VAL A C 1
ATOM 803 O O . VAL A 1 105 ? -11.618 5.365 10.385 1.00 66.25 105 VAL A O 1
ATOM 806 N N . SER A 1 106 ? -12.110 5.418 8.202 1.00 68.50 106 SER A N 1
ATOM 807 C CA . SER A 1 106 ? -13.537 5.687 8.400 1.00 68.50 106 SER A CA 1
ATOM 808 C C . SER A 1 106 ? -14.238 4.571 9.189 1.00 68.50 106 SER A C 1
ATOM 810 O O . SER A 1 106 ? -14.965 4.866 10.134 1.00 68.50 106 SER A O 1
ATOM 812 N N . ASN A 1 107 ? -13.966 3.297 8.882 1.00 64.25 107 ASN A N 1
ATOM 813 C CA . ASN A 1 107 ? -14.517 2.155 9.622 1.00 64.25 107 ASN A CA 1
ATOM 814 C C . ASN A 1 107 ? -13.971 2.039 11.057 1.00 64.25 107 ASN A C 1
ATOM 816 O O . ASN A 1 107 ? -14.715 1.663 11.960 1.00 64.25 107 ASN A O 1
ATOM 820 N N . VAL A 1 108 ? -12.691 2.354 11.275 1.00 60.25 108 VAL A N 1
ATOM 821 C CA . VAL A 1 108 ? -12.057 2.358 12.603 1.00 60.25 108 VAL A CA 1
ATOM 822 C C . VAL A 1 108 ? -12.647 3.471 13.466 1.00 60.25 108 VAL A C 1
ATOM 824 O O . VAL A 1 108 ? -13.066 3.204 14.588 1.00 60.25 108 VAL A O 1
ATOM 827 N N . ILE A 1 109 ? -12.757 4.694 12.936 1.00 63.44 109 ILE A N 1
ATOM 828 C CA . ILE A 1 109 ? -13.380 5.830 13.634 1.00 63.44 109 ILE A CA 1
ATOM 829 C C . ILE A 1 109 ? -14.844 5.520 13.960 1.00 63.44 109 ILE A C 1
ATOM 831 O O . ILE A 1 109 ? -15.277 5.766 15.082 1.00 63.44 109 ILE A O 1
ATOM 835 N N . GLN A 1 110 ? -15.593 4.933 13.021 1.00 62.31 110 GLN A N 1
ATOM 836 C CA . GLN A 1 110 ? -16.968 4.498 13.276 1.00 62.31 110 GLN A CA 1
ATOM 837 C C . GLN A 1 110 ? -17.039 3.460 14.402 1.00 62.31 110 GLN A C 1
ATOM 839 O O . GLN A 1 110 ? -17.863 3.609 15.301 1.00 62.31 110 GLN A O 1
ATOM 844 N N . GLY A 1 111 ? -16.156 2.457 14.396 1.00 55.97 111 GLY A N 1
ATOM 845 C CA . GLY A 1 111 ? -16.075 1.442 15.451 1.00 55.97 111 GLY A CA 1
ATOM 846 C C . GLY A 1 111 ? -15.762 2.026 16.831 1.00 55.97 111 GLY A C 1
ATOM 847 O O . GLY A 1 111 ? -16.374 1.617 17.810 1.00 55.97 111 GLY A O 1
ATOM 848 N N . VAL A 1 112 ? -14.882 3.029 16.903 1.00 54.59 112 VAL A N 1
ATOM 849 C CA . VAL A 1 112 ? -14.576 3.755 18.148 1.00 54.59 112 VAL A CA 1
ATOM 850 C C . VAL A 1 112 ? -15.757 4.626 18.591 1.00 54.59 112 VAL A C 1
ATOM 852 O O . VAL A 1 112 ? -16.074 4.655 19.771 1.00 54.59 112 VAL A O 1
ATOM 855 N N . SER A 1 113 ? -16.452 5.293 17.663 1.00 54.88 113 SER A N 1
ATOM 856 C CA . SER A 1 113 ? -17.612 6.147 17.979 1.00 54.88 113 SER A CA 1
ATOM 857 C C . SER A 1 113 ? -18.876 5.383 18.393 1.00 54.88 113 SER A C 1
ATOM 859 O O . SER A 1 113 ? -19.794 5.975 18.953 1.00 54.88 113 SER A O 1
ATOM 861 N N . LEU A 1 114 ? -18.942 4.082 18.091 1.00 48.84 114 LEU A N 1
ATOM 862 C CA . LEU A 1 114 ? -20.043 3.194 18.475 1.00 48.84 114 LEU A CA 1
ATOM 863 C C . LEU A 1 114 ? -19.900 2.646 19.906 1.00 48.84 114 LEU A C 1
ATOM 865 O O . LEU A 1 114 ? -20.830 2.006 20.395 1.00 48.84 114 LEU A O 1
ATOM 869 N N . PHE A 1 115 ? -18.776 2.905 20.578 1.00 45.09 115 PHE A N 1
ATOM 870 C CA . PHE A 1 115 ? -18.603 2.647 22.004 1.00 45.09 115 PHE A CA 1
ATOM 871 C C . PHE A 1 115 ? -18.736 3.972 22.782 1.00 45.09 115 PHE A C 1
ATOM 873 O O . PHE A 1 115 ? -17.956 4.887 22.519 1.00 45.09 115 PHE A O 1
ATOM 880 N N . PRO A 1 116 ? -19.724 4.110 23.691 1.00 43.22 116 PRO A N 1
ATOM 881 C CA . PRO A 1 116 ? -19.790 5.237 24.622 1.00 43.22 116 PRO A CA 1
ATOM 882 C C . PRO A 1 116 ? -18.652 5.215 25.652 1.00 43.22 116 PRO A C 1
ATOM 884 O O . PRO A 1 116 ? -18.162 4.109 25.984 1.00 43.22 116 PRO A O 1
#